Protein AF-A0A329NT10-F1 (afdb_monomer)

InterPro domains:
  IPR011630 Nucleotide modification associated domain 1 [PF07659] (21-83)

Radius of gyration: 15.68 Å; Cα contacts (8 Å, |Δi|>4): 41; chains: 1; bounding box: 40×32×39 Å

Secondary structure (DSSP, 8-state):
--HHHHHHHHHHHHHHHHHHHHHHHTTHHHHHHHHHTHHHHHHHHHHHHHHHHHHHHS-S---S--HHHHHHHHHHHHHHHHHHHHHHT----GGGG--

Foldseek 3Di:
DDPVVVVVVLVVVLVVVVVVCCVVPPCPLVVQCVVPNCVSLVVQLVVLVVVLVCQVPDPDPDDDDDNSRSVSSNVSSVVVNVVVCVVVVNDPDPVVPDD

pLDDT: mean 83.6, std 16.18, range [36.91, 97.5]

Structure (mmCIF, N/CA/C/O backbone):
data_AF-A0A329NT10-F1
#
_entry.id   AF-A0A329NT10-F1
#
loop_
_atom_site.group_PDB
_atom_site.id
_atom_site.type_symbol
_atom_site.label_atom_id
_atom_site.label_alt_id
_atom_site.label_comp_id
_atom_site.label_asym_id
_atom_site.label_entity_id
_atom_site.label_seq_id
_atom_site.pdbx_PDB_ins_code
_atom_site.Cartn_x
_atom_site.Cartn_y
_atom_site.Cartn_z
_atom_site.occupancy
_atom_site.B_iso_or_equiv
_atom_site.auth_seq_id
_atom_site.auth_comp_id
_atom_site.auth_asym_id
_atom_site.auth_atom_id
_atom_site.pdbx_PDB_model_num
ATOM 1 N N . MET A 1 1 ? -15.751 -20.591 8.323 1.00 63.75 1 MET A N 1
ATOM 2 C CA . MET A 1 1 ? -15.206 -20.593 6.947 1.00 63.75 1 MET A CA 1
ATOM 3 C C . MET A 1 1 ? -13.762 -21.047 7.010 1.00 63.75 1 MET A C 1
ATOM 5 O O . MET A 1 1 ? -13.097 -20.721 7.985 1.00 63.75 1 MET A O 1
ATOM 9 N N . ASP A 1 2 ? -13.308 -21.812 6.020 1.00 91.50 2 ASP A N 1
ATOM 10 C CA . ASP A 1 2 ? -11.900 -22.201 5.890 1.00 91.50 2 ASP A CA 1
ATOM 11 C C . ASP A 1 2 ? -11.000 -20.959 5.737 1.00 91.50 2 ASP A C 1
ATOM 13 O O . ASP A 1 2 ? -11.388 -19.985 5.085 1.00 91.50 2 ASP A O 1
ATOM 17 N N . ARG A 1 3 ? -9.799 -20.981 6.326 1.00 89.44 3 ARG A N 1
ATOM 18 C CA . ARG A 1 3 ? -8.865 -19.842 6.305 1.00 89.44 3 ARG A CA 1
ATOM 19 C C . ARG A 1 3 ? -8.436 -19.498 4.876 1.00 89.44 3 ARG A C 1
ATOM 21 O O . ARG A 1 3 ? -8.318 -18.318 4.555 1.00 89.44 3 ARG A O 1
ATOM 28 N N . ASN A 1 4 ? -8.269 -20.497 4.006 1.00 90.38 4 ASN A N 1
ATOM 29 C CA . ASN A 1 4 ? -7.929 -20.245 2.602 1.00 90.38 4 ASN A CA 1
ATOM 30 C C . ASN A 1 4 ? -9.079 -19.562 1.858 1.00 90.38 4 ASN A C 1
ATOM 32 O O . ASN A 1 4 ? -8.847 -18.682 1.034 1.00 90.38 4 ASN A O 1
ATOM 36 N N . MET A 1 5 ? -10.323 -19.936 2.170 1.00 93.12 5 MET A N 1
ATOM 37 C CA . MET A 1 5 ? -11.511 -19.299 1.601 1.00 93.12 5 MET A CA 1
ATOM 38 C C . MET A 1 5 ? -11.633 -17.836 2.049 1.00 93.12 5 MET A C 1
ATOM 40 O O . MET A 1 5 ? -11.946 -16.974 1.234 1.00 93.12 5 MET A O 1
ATOM 44 N N . GLN A 1 6 ? -11.321 -17.537 3.315 1.00 91.88 6 GLN A N 1
ATOM 45 C CA . GLN A 1 6 ? -11.280 -16.156 3.811 1.00 91.88 6 GLN A CA 1
ATOM 46 C C . GLN A 1 6 ? -10.185 -15.330 3.135 1.00 91.88 6 GLN A C 1
ATOM 48 O O . GLN A 1 6 ? -10.444 -14.200 2.734 1.00 91.88 6 GLN A O 1
ATOM 53 N N . PHE A 1 7 ? -8.983 -15.891 2.974 1.00 93.75 7 PHE A N 1
ATOM 54 C CA . PHE A 1 7 ? -7.886 -15.212 2.286 1.00 93.75 7 PHE A CA 1
ATOM 55 C C . PHE A 1 7 ? -8.268 -14.855 0.845 1.00 93.75 7 PHE A C 1
ATOM 57 O O . PHE A 1 7 ? -8.147 -13.698 0.455 1.00 93.75 7 PHE A O 1
ATOM 64 N N . ARG A 1 8 ? -8.816 -15.821 0.093 1.00 95.25 8 ARG A N 1
ATOM 65 C CA . ARG A 1 8 ? -9.296 -15.598 -1.281 1.00 95.25 8 ARG A CA 1
ATOM 66 C C . ARG A 1 8 ? -10.369 -14.514 -1.348 1.00 95.25 8 ARG A C 1
ATOM 68 O O . ARG A 1 8 ? -10.274 -13.613 -2.165 1.00 95.25 8 ARG A O 1
ATOM 75 N N . SER A 1 9 ? -11.336 -14.545 -0.433 1.00 95.50 9 SER A N 1
ATOM 76 C CA . SER A 1 9 ? -12.377 -13.516 -0.380 1.00 95.50 9 SER A CA 1
ATOM 77 C C . SER A 1 9 ? -11.809 -12.110 -0.154 1.00 95.50 9 SER A C 1
ATOM 79 O O . SER A 1 9 ? -12.348 -11.153 -0.701 1.00 95.50 9 SER A O 1
ATOM 81 N N . ILE A 1 10 ? -10.744 -11.971 0.642 1.00 95.50 10 ILE A N 1
ATOM 82 C CA . ILE A 1 10 ? -10.080 -10.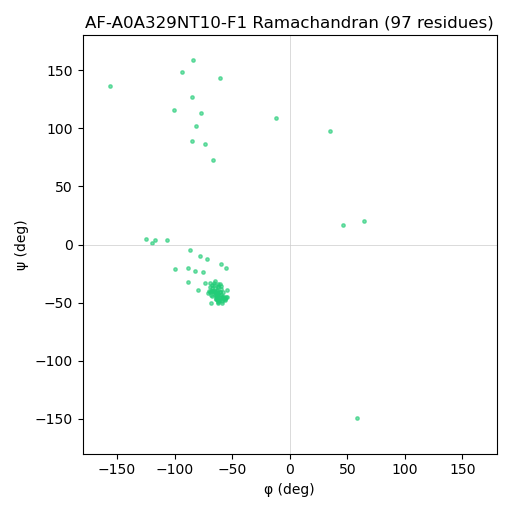679 0.869 1.00 95.50 10 ILE A CA 1
ATOM 83 C C . ILE A 1 10 ? -9.325 -10.237 -0.388 1.00 95.50 10 ILE A C 1
ATOM 85 O O . ILE A 1 10 ? -9.400 -9.067 -0.753 1.00 95.50 10 ILE A O 1
ATOM 89 N N . THR A 1 11 ? -8.633 -11.148 -1.077 1.00 95.69 11 THR A N 1
ATOM 90 C CA . THR A 1 11 ? -7.940 -10.809 -2.331 1.00 95.69 11 THR A CA 1
ATOM 91 C C . THR A 1 11 ? -8.914 -10.460 -3.457 1.00 95.69 11 THR A C 1
ATOM 93 O O . THR A 1 11 ? -8.642 -9.553 -4.239 1.00 95.69 11 THR A O 1
ATOM 96 N N . ASP A 1 12 ? -10.078 -11.110 -3.508 1.00 96.06 12 ASP A N 1
ATOM 97 C CA . ASP A 1 12 ? -11.135 -10.770 -4.465 1.00 96.06 12 ASP A CA 1
ATOM 98 C C . ASP A 1 12 ? -11.712 -9.379 -4.162 1.00 96.06 12 ASP A C 1
ATOM 100 O O . ASP A 1 12 ? -11.963 -8.581 -5.063 1.00 96.06 12 ASP A O 1
ATOM 104 N N . GLU A 1 13 ? -11.893 -9.036 -2.886 1.00 95.12 13 GLU A N 1
ATOM 105 C CA . GLU A 1 13 ? -12.294 -7.686 -2.489 1.00 95.12 13 GLU A CA 1
ATOM 106 C C . GLU A 1 13 ? -11.245 -6.633 -2.866 1.00 95.12 13 GLU A C 1
ATOM 108 O O . GLU A 1 13 ? -11.605 -5.569 -3.373 1.00 95.12 13 GLU A O 1
ATOM 113 N N . MET A 1 14 ? -9.963 -6.931 -2.649 1.00 95.31 14 MET A N 1
ATOM 114 C CA . MET A 1 14 ? -8.846 -6.080 -3.058 1.00 95.31 14 MET A CA 1
ATOM 115 C C . MET A 1 14 ? -8.883 -5.782 -4.560 1.00 95.31 14 MET A C 1
ATOM 117 O O . MET A 1 14 ? -8.801 -4.611 -4.940 1.00 95.31 14 MET A O 1
ATOM 121 N N . ALA A 1 15 ? -9.074 -6.814 -5.390 1.00 94.25 15 ALA A N 1
ATOM 122 C CA . ALA A 1 15 ? -9.197 -6.681 -6.841 1.00 94.25 15 ALA A CA 1
ATOM 123 C C . ALA A 1 15 ? -10.410 -5.820 -7.231 1.00 94.25 15 ALA A C 1
ATOM 125 O O . ALA A 1 15 ? -10.270 -4.837 -7.953 1.00 94.25 15 ALA A O 1
ATOM 126 N N . ASN A 1 16 ? -11.582 -6.086 -6.648 1.00 93.19 16 ASN A N 1
ATOM 127 C CA . ASN A 1 16 ? -12.785 -5.284 -6.896 1.00 93.19 16 ASN A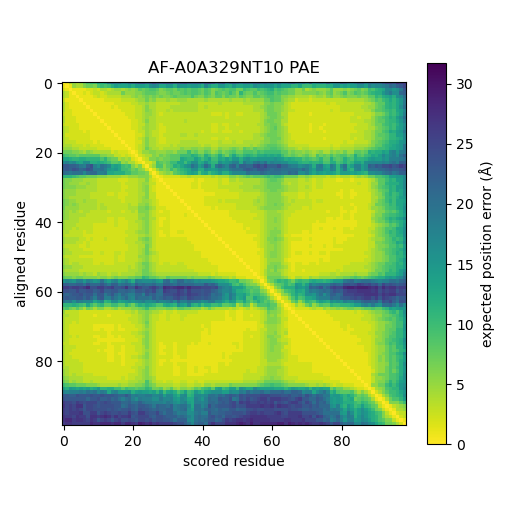 CA 1
ATOM 128 C C . ASN A 1 16 ? -12.629 -3.814 -6.457 1.00 93.19 16 ASN A C 1
ATOM 130 O O . ASN A 1 16 ? -13.228 -2.906 -7.036 1.00 93.19 16 ASN A O 1
ATOM 134 N N . LEU A 1 17 ? -11.878 -3.549 -5.384 1.00 90.38 17 LEU A N 1
ATOM 135 C CA . LEU A 1 17 ? -11.556 -2.189 -4.946 1.00 90.38 17 LEU A CA 1
ATOM 136 C C . LEU A 1 17 ? -10.611 -1.488 -5.919 1.00 90.38 17 LEU A C 1
ATOM 138 O O . LEU A 1 17 ? -10.815 -0.305 -6.188 1.00 90.38 17 LEU A O 1
ATOM 142 N N . TYR A 1 18 ? -9.610 -2.203 -6.434 1.00 89.31 18 TYR A N 1
ATOM 143 C CA . TYR A 1 18 ? -8.727 -1.702 -7.480 1.00 89.31 18 TYR A CA 1
ATOM 144 C C . TYR A 1 18 ? -9.529 -1.328 -8.733 1.00 89.31 18 TYR A C 1
ATOM 146 O O . TYR A 1 18 ? -9.452 -0.178 -9.158 1.00 89.31 18 TYR A O 1
ATOM 154 N N . ASP A 1 19 ? -10.388 -2.220 -9.232 1.00 88.19 19 ASP A N 1
ATOM 155 C CA . ASP A 1 19 ? -11.205 -1.981 -10.430 1.00 88.19 19 ASP A CA 1
ATOM 156 C C . ASP A 1 19 ? -12.108 -0.747 -10.281 1.00 88.19 19 ASP A C 1
ATOM 158 O O . ASP A 1 19 ? -12.146 0.125 -11.154 1.00 88.19 19 ASP A O 1
ATOM 162 N N . ARG A 1 20 ?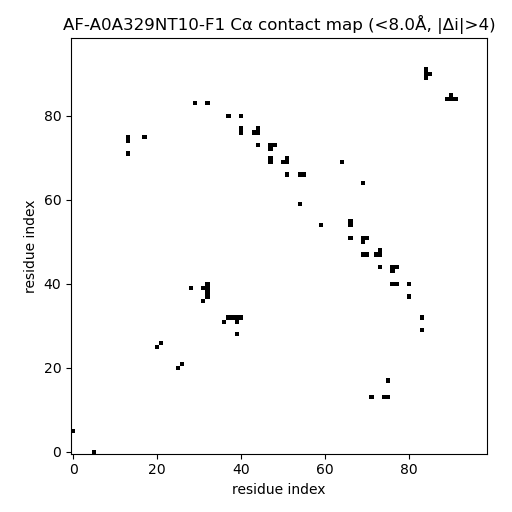 -12.794 -0.622 -9.135 1.00 85.06 20 ARG A N 1
ATOM 163 C CA . ARG A 1 20 ? -13.633 0.550 -8.830 1.00 85.06 20 ARG A CA 1
ATOM 164 C C . ARG A 1 20 ? -12.816 1.837 -8.774 1.00 85.06 20 ARG A C 1
ATOM 166 O O . ARG A 1 20 ? -13.178 2.822 -9.412 1.00 85.06 20 ARG A O 1
ATOM 173 N N . LYS A 1 21 ? -11.694 1.834 -8.047 1.00 77.00 21 LYS A N 1
ATOM 174 C CA . LYS A 1 21 ? -10.835 3.021 -7.927 1.00 77.00 21 LYS A CA 1
ATOM 175 C C . LYS A 1 21 ? -10.200 3.401 -9.263 1.00 77.00 21 LYS A C 1
ATOM 177 O O . LYS A 1 21 ? -10.051 4.590 -9.513 1.00 77.00 21 LYS A O 1
ATOM 182 N N . ASN A 1 22 ? -9.873 2.448 -10.132 1.00 73.88 22 ASN A N 1
ATOM 183 C CA . ASN A 1 22 ? -9.350 2.762 -11.461 1.00 73.88 22 ASN A CA 1
ATOM 184 C C . ASN A 1 22 ? -10.408 3.403 -12.369 1.00 73.88 22 ASN A C 1
ATOM 186 O O . ASN A 1 22 ? -10.076 4.297 -13.148 1.00 73.88 22 ASN A O 1
ATOM 190 N N . SER A 1 23 ? -11.678 3.018 -12.213 1.00 69.94 23 SER A N 1
ATOM 191 C CA . SER A 1 23 ? -12.807 3.689 -12.865 1.00 69.94 23 SER A CA 1
ATOM 192 C C . SER A 1 23 ? -13.037 5.112 -12.329 1.00 69.94 23 SER A C 1
ATOM 194 O O . SER A 1 23 ? -13.309 6.019 -13.112 1.00 69.94 23 SER A O 1
ATOM 196 N N . ASP A 1 24 ? -12.910 5.321 -11.013 1.00 58.75 24 ASP A N 1
ATOM 197 C CA . ASP A 1 24 ? -13.257 6.591 -10.352 1.00 58.75 24 ASP A CA 1
ATOM 198 C C . ASP A 1 24 ? -12.105 7.619 -10.307 1.00 58.75 24 ASP A C 1
ATOM 200 O O . ASP A 1 24 ? -12.345 8.826 -10.351 1.00 58.75 24 ASP A O 1
ATOM 204 N N . TYR A 1 25 ? -10.848 7.167 -10.207 1.00 52.00 25 TYR A N 1
ATOM 205 C CA . TYR A 1 25 ? -9.673 8.008 -9.914 1.00 52.00 25 TYR A CA 1
ATOM 206 C C . TYR A 1 25 ? -8.608 8.063 -11.015 1.00 52.00 25 TYR A C 1
ATOM 208 O O . TYR A 1 25 ? -7.586 8.715 -10.798 1.00 52.00 25 TYR A O 1
ATOM 216 N N . GLY A 1 26 ? -8.838 7.430 -12.173 1.00 56.53 26 GLY A N 1
ATOM 217 C CA . GLY A 1 26 ? -8.043 7.550 -13.404 1.00 56.53 26 GLY A CA 1
ATOM 218 C C . GLY A 1 26 ? -6.530 7.747 -13.221 1.00 56.53 26 GLY A C 1
ATOM 219 O O . GLY A 1 26 ? -6.073 8.875 -13.044 1.00 56.53 26 GLY A O 1
ATOM 220 N N . ASN A 1 27 ? -5.756 6.660 -13.313 1.00 71.69 27 ASN A N 1
ATOM 221 C CA . ASN A 1 27 ? -4.289 6.593 -13.453 1.00 71.69 27 ASN A CA 1
ATOM 222 C C . ASN A 1 27 ? -3.428 7.496 -12.529 1.00 71.69 27 ASN A C 1
ATOM 224 O O . ASN A 1 27 ? -2.251 7.716 -12.796 1.00 71.69 27 ASN A O 1
ATOM 228 N N . SER A 1 28 ? -3.964 8.047 -11.432 1.00 83.94 28 SER A N 1
ATOM 229 C CA . SER A 1 28 ? -3.219 8.989 -10.577 1.00 83.94 28 SER A CA 1
ATOM 230 C C . SER A 1 28 ? -1.951 8.367 -9.982 1.00 83.94 28 SER A C 1
ATOM 232 O O . SER A 1 28 ? -0.892 9.004 -9.956 1.00 83.94 28 SER A O 1
ATOM 234 N N . PHE A 1 29 ? -2.049 7.106 -9.546 1.00 89.88 29 PHE A N 1
ATOM 235 C CA . PHE A 1 29 ? -0.881 6.352 -9.109 1.00 89.88 29 PHE A CA 1
ATOM 236 C C . PHE A 1 29 ? 0.044 6.048 -10.287 1.00 89.88 29 PHE A C 1
ATOM 238 O O . PHE A 1 29 ? 1.212 6.412 -10.202 1.00 89.88 29 PHE A O 1
ATOM 245 N N . ASP A 1 30 ? -0.488 5.514 -11.389 1.00 89.06 30 ASP A N 1
ATOM 246 C CA . ASP A 1 30 ? 0.276 5.165 -12.596 1.00 89.06 30 ASP A CA 1
ATOM 247 C C . ASP A 1 30 ? 1.093 6.353 -13.131 1.00 89.06 30 ASP A C 1
ATOM 249 O O . ASP A 1 30 ? 2.293 6.234 -13.343 1.00 89.06 30 ASP A O 1
ATOM 253 N N . ARG A 1 31 ? 0.502 7.556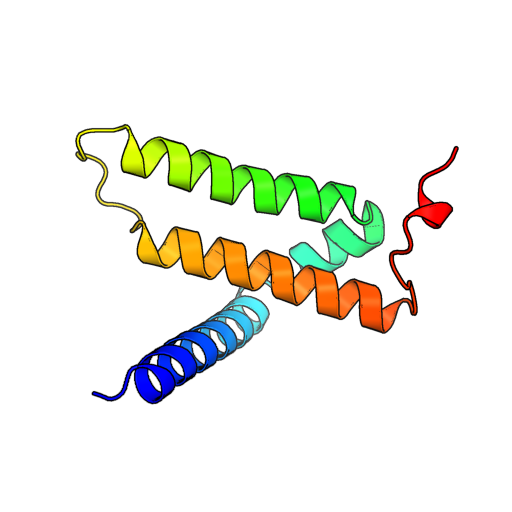 -13.219 1.00 90.69 31 ARG A N 1
ATOM 254 C CA . ARG A 1 31 ? 1.227 8.794 -13.575 1.00 90.69 31 ARG A CA 1
ATOM 255 C C . ARG A 1 31 ? 2.350 9.103 -12.602 1.00 90.69 31 ARG A C 1
ATOM 257 O O . ARG A 1 31 ? 3.423 9.525 -13.018 1.00 90.69 31 ARG A O 1
ATOM 264 N N . SER A 1 32 ? 2.088 8.951 -11.306 1.00 92.44 32 SER A N 1
ATOM 265 C CA . SER A 1 32 ? 3.073 9.269 -10.273 1.00 92.44 32 SER A CA 1
ATOM 266 C C . SER A 1 32 ? 4.251 8.299 -10.328 1.00 92.44 32 SER A C 1
ATOM 268 O O . SER A 1 32 ? 5.397 8.731 -10.252 1.00 92.44 32 SER A O 1
ATOM 270 N N . ILE A 1 33 ? 3.985 7.001 -10.469 1.00 92.75 33 ILE A N 1
ATOM 271 C CA . ILE A 1 33 ? 5.034 5.983 -10.533 1.00 92.75 33 ILE A CA 1
ATOM 272 C C . ILE A 1 33 ? 5.771 6.008 -11.879 1.00 92.75 33 ILE A C 1
ATOM 274 O O . ILE A 1 33 ? 6.986 5.863 -11.883 1.00 92.75 33 ILE A O 1
ATOM 278 N N . ASP A 1 34 ? 5.115 6.334 -12.995 1.00 91.62 34 ASP A N 1
ATOM 279 C CA . ASP A 1 34 ? 5.808 6.575 -14.268 1.00 91.62 34 ASP A CA 1
ATOM 280 C C . ASP A 1 34 ? 6.714 7.815 -14.219 1.00 91.62 34 ASP A C 1
ATOM 282 O O . ASP A 1 34 ? 7.780 7.829 -14.832 1.00 91.62 34 ASP A O 1
ATOM 286 N N . GLN A 1 35 ? 6.311 8.859 -13.488 1.00 93.81 35 GLN A N 1
ATOM 287 C CA . GLN A 1 35 ? 7.088 10.094 -13.380 1.00 93.81 35 GLN A CA 1
ATOM 288 C C . GLN A 1 35 ? 8.247 9.995 -12.376 1.00 93.81 35 GLN A C 1
ATOM 290 O O . GLN A 1 35 ? 9.308 10.574 -12.610 1.00 93.81 35 GLN A O 1
ATOM 295 N N . PHE A 1 36 ? 8.044 9.320 -11.243 1.00 94.19 36 PHE A N 1
ATOM 296 C CA . PHE A 1 36 ? 8.978 9.334 -10.109 1.00 94.19 36 PHE A CA 1
ATOM 297 C C . PHE A 1 36 ? 9.539 7.950 -9.745 1.00 94.19 36 PHE A C 1
ATOM 299 O O . PHE A 1 36 ? 10.305 7.831 -8.785 1.00 94.19 36 PHE A O 1
ATOM 306 N N . GLY A 1 37 ? 9.160 6.901 -10.476 1.00 92.12 37 GLY A N 1
ATOM 307 C CA . GLY A 1 37 ? 9.556 5.522 -10.207 1.00 92.12 37 GLY A CA 1
ATOM 308 C C . GLY A 1 37 ? 9.140 5.051 -8.813 1.00 92.12 37 GLY A C 1
ATOM 309 O O . GLY A 1 37 ? 8.168 5.523 -8.212 1.00 92.12 37 GLY A O 1
ATOM 310 N N . LEU A 1 38 ? 9.938 4.145 -8.249 1.00 94.50 38 LEU A N 1
ATOM 311 C CA . LEU A 1 38 ? 9.683 3.522 -6.947 1.00 94.50 38 LEU A CA 1
ATOM 312 C C . LEU A 1 38 ? 9.606 4.508 -5.771 1.00 94.50 38 LEU A C 1
ATOM 314 O O . LEU A 1 38 ? 9.037 4.163 -4.737 1.00 94.50 38 LEU A O 1
ATOM 318 N N . VAL A 1 39 ? 10.090 5.746 -5.919 1.00 94.56 39 VAL A N 1
ATOM 319 C CA . VAL A 1 39 ? 9.914 6.791 -4.897 1.00 94.56 39 VAL A CA 1
ATOM 320 C C . VAL A 1 39 ? 8.430 7.116 -4.696 1.00 94.56 39 VAL A C 1
ATOM 322 O O . VAL A 1 39 ? 7.986 7.232 -3.553 1.00 94.56 39 VAL A O 1
ATOM 325 N N . ALA A 1 40 ? 7.634 7.201 -5.769 1.00 94.38 40 ALA A N 1
ATOM 326 C CA . ALA A 1 40 ? 6.190 7.423 -5.647 1.00 94.38 40 ALA A CA 1
ATOM 327 C C . ALA A 1 40 ? 5.496 6.268 -4.913 1.00 94.38 40 ALA A C 1
ATOM 329 O O . ALA A 1 40 ? 4.625 6.510 -4.074 1.00 94.38 40 ALA A O 1
ATOM 330 N N . SER A 1 41 ? 5.903 5.026 -5.189 1.00 95.12 41 SER A N 1
ATOM 331 C CA . SER A 1 41 ? 5.411 3.849 -4.468 1.00 95.12 41 SER A CA 1
ATOM 332 C C . SER A 1 41 ? 5.776 3.902 -2.981 1.00 95.12 41 SER A C 1
ATOM 334 O O . SER A 1 41 ? 4.891 3.807 -2.127 1.00 95.12 41 SER A O 1
ATOM 336 N N . ALA A 1 42 ? 7.050 4.148 -2.660 1.00 97.00 42 ALA A N 1
ATOM 337 C CA . ALA A 1 42 ? 7.544 4.206 -1.287 1.00 97.00 42 ALA A CA 1
ATOM 338 C C . ALA A 1 42 ? 6.805 5.256 -0.442 1.00 97.00 42 ALA A C 1
ATOM 340 O O . ALA A 1 42 ? 6.441 4.977 0.701 1.00 97.00 42 ALA A O 1
ATOM 341 N N . VAL A 1 43 ? 6.516 6.432 -1.012 1.00 96.69 43 VAL A N 1
ATOM 342 C CA . VAL A 1 43 ? 5.719 7.472 -0.344 1.00 96.69 43 VAL A CA 1
ATOM 343 C C . VAL A 1 43 ? 4.305 6.971 -0.043 1.00 96.69 43 VAL A C 1
ATOM 345 O O . VAL A 1 43 ? 3.855 7.067 1.097 1.00 96.69 43 VAL A O 1
ATOM 348 N N . ARG A 1 44 ? 3.607 6.379 -1.022 1.00 95.50 44 ARG A N 1
ATOM 349 C CA . ARG A 1 44 ? 2.223 5.905 -0.830 1.00 95.50 44 ARG A CA 1
ATOM 350 C C . ARG A 1 44 ? 2.124 4.751 0.161 1.00 95.50 44 ARG A C 1
ATOM 352 O O . ARG A 1 44 ? 1.220 4.747 0.996 1.00 95.50 44 ARG A O 1
ATOM 359 N N . LEU A 1 45 ? 3.054 3.803 0.103 1.00 97.50 45 LEU A N 1
ATOM 360 C CA . LEU A 1 45 ? 3.159 2.727 1.089 1.00 97.50 45 LEU A CA 1
ATOM 361 C C . LEU A 1 45 ? 3.453 3.293 2.485 1.00 97.50 45 LEU A C 1
ATOM 363 O O . LEU A 1 45 ? 2.804 2.899 3.456 1.00 97.50 45 LEU A O 1
ATOM 367 N N . GLY A 1 46 ? 4.365 4.264 2.574 1.00 97.50 46 GLY A N 1
ATOM 368 C CA . GLY A 1 46 ? 4.694 4.979 3.805 1.00 97.50 46 GLY A CA 1
ATOM 369 C C . GLY A 1 46 ? 3.485 5.683 4.422 1.00 97.50 46 GLY A C 1
ATOM 370 O O . GLY A 1 46 ? 3.238 5.525 5.616 1.00 97.50 46 GLY A O 1
ATOM 371 N N . ASP A 1 47 ? 2.677 6.381 3.621 1.00 95.50 47 ASP A N 1
ATOM 372 C CA . ASP A 1 47 ? 1.442 7.030 4.080 1.00 95.50 47 ASP A CA 1
ATOM 373 C C . ASP A 1 47 ? 0.486 6.022 4.742 1.00 95.50 47 ASP A C 1
ATOM 375 O O . ASP A 1 47 ? -0.039 6.268 5.834 1.00 95.50 47 ASP A O 1
ATOM 379 N N . LYS A 1 48 ? 0.278 4.856 4.111 1.00 95.12 48 LYS A N 1
ATOM 380 C CA . LYS A 1 48 ? -0.610 3.807 4.641 1.00 95.12 48 LYS A CA 1
ATOM 381 C C . LYS A 1 48 ? -0.036 3.130 5.879 1.00 95.12 48 LYS A C 1
ATOM 383 O O . LYS A 1 48 ? -0.772 2.902 6.838 1.00 95.12 48 LYS A O 1
ATOM 388 N N . TYR A 1 49 ? 1.268 2.871 5.904 1.00 96.56 49 TYR A N 1
ATOM 389 C CA . TYR A 1 49 ? 1.942 2.330 7.081 1.00 96.56 49 TYR A CA 1
ATOM 390 C C . TYR A 1 49 ? 1.885 3.293 8.276 1.00 96.56 49 TYR A C 1
ATOM 392 O O . TYR A 1 49 ? 1.574 2.884 9.397 1.00 96.56 49 TYR A O 1
ATOM 400 N N . ASN A 1 50 ? 2.133 4.583 8.045 1.00 94.56 50 ASN A N 1
ATOM 401 C CA . ASN A 1 50 ? 2.060 5.611 9.081 1.00 94.56 50 ASN A CA 1
ATOM 402 C C . ASN A 1 50 ? 0.643 5.713 9.642 1.00 94.56 50 ASN A C 1
ATOM 404 O O . ASN A 1 50 ? 0.461 5.771 10.858 1.00 94.56 50 ASN A O 1
ATOM 408 N N . ARG A 1 51 ? -0.371 5.653 8.774 1.00 92.44 51 ARG A N 1
ATOM 409 C CA . ARG A 1 51 ? -1.767 5.604 9.204 1.00 92.44 51 ARG A CA 1
ATOM 410 C C . ARG A 1 51 ? -2.073 4.369 10.043 1.00 92.44 51 ARG A C 1
ATOM 412 O O . ARG A 1 51 ? -2.680 4.498 11.102 1.00 92.44 51 ARG A O 1
ATOM 419 N N . PHE A 1 52 ? -1.648 3.189 9.597 1.00 93.31 52 PHE A N 1
ATOM 420 C CA . PHE A 1 52 ? -1.810 1.957 10.366 1.00 93.31 52 PHE A CA 1
ATOM 421 C C . PHE A 1 52 ? -1.175 2.097 11.756 1.00 93.31 52 PHE A C 1
ATOM 423 O O . PHE A 1 52 ? -1.832 1.836 12.762 1.00 93.31 52 PHE A O 1
ATOM 430 N N . SER A 1 53 ? 0.051 2.621 11.812 1.00 91.62 53 SER A N 1
ATOM 431 C CA . SER A 1 53 ? 0.775 2.891 13.057 1.00 91.62 53 SER A CA 1
ATOM 432 C C . SER A 1 53 ? 0.029 3.868 13.970 1.00 91.62 53 SER A C 1
ATOM 434 O O . SER A 1 53 ? 0.008 3.687 15.184 1.00 91.62 53 SER A O 1
ATOM 436 N N . GLN A 1 54 ? -0.623 4.892 13.421 1.00 89.38 54 GLN A N 1
ATOM 437 C CA . GLN A 1 54 ? -1.451 5.810 14.208 1.00 89.38 54 GLN A CA 1
ATOM 438 C C . GLN A 1 54 ? -2.714 5.122 14.743 1.00 89.38 54 GLN A C 1
ATOM 440 O O . GLN A 1 54 ? -3.038 5.279 15.918 1.00 89.38 54 GLN A O 1
ATOM 445 N N . LEU A 1 55 ? -3.402 4.327 13.917 1.00 89.00 55 LEU A N 1
ATOM 446 C CA . LEU A 1 55 ? -4.652 3.655 14.289 1.00 89.00 55 LEU A CA 1
ATOM 447 C C . LEU A 1 55 ? -4.479 2.610 15.399 1.00 89.00 55 LEU A C 1
ATOM 449 O O . LEU A 1 55 ? -5.412 2.409 16.175 1.00 89.00 55 LEU A O 1
ATOM 453 N N . ILE A 1 56 ? -3.317 1.953 15.482 1.00 89.25 56 ILE A N 1
ATOM 454 C CA . ILE A 1 56 ? -3.026 0.981 16.551 1.00 89.25 56 ILE A CA 1
ATOM 455 C C . ILE A 1 56 ? -2.563 1.639 17.858 1.00 89.25 56 ILE A C 1
ATOM 457 O O . ILE A 1 56 ? -2.683 1.027 18.914 1.00 89.25 56 ILE A O 1
ATOM 461 N N . ASN A 1 57 ? -2.035 2.867 17.795 1.00 83.94 57 ASN A N 1
ATOM 462 C CA . ASN A 1 57 ? -1.497 3.587 18.956 1.00 83.94 57 ASN A CA 1
ATOM 463 C C . ASN A 1 57 ? -2.477 4.615 19.544 1.00 83.94 5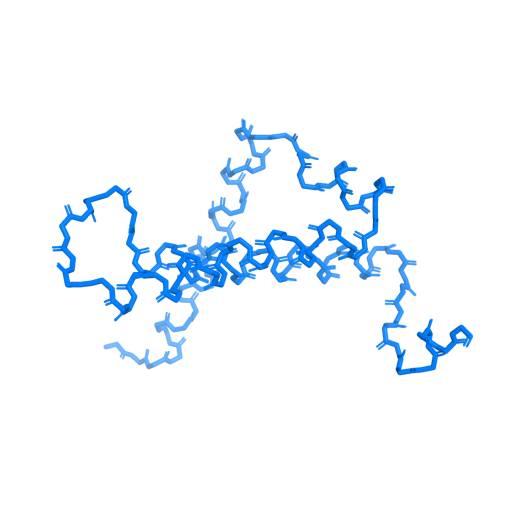7 ASN A C 1
ATOM 465 O O . ASN A 1 57 ? -2.339 5.012 20.700 1.00 83.94 57 ASN A O 1
ATOM 469 N N . ALA A 1 58 ? -3.470 5.064 18.775 1.00 73.38 58 ALA A N 1
ATOM 470 C CA . 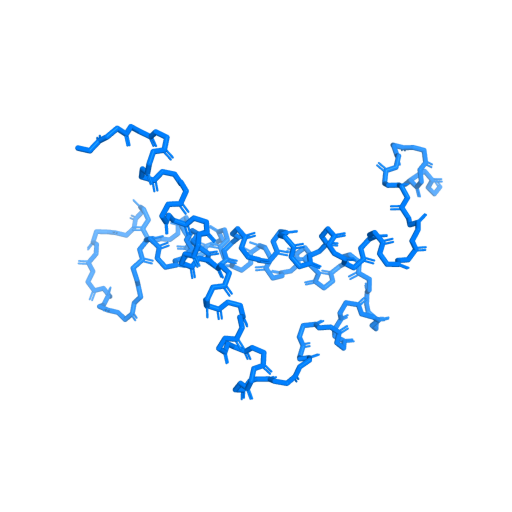ALA A 1 58 ? -4.526 5.936 19.269 1.00 73.38 58 ALA A CA 1
ATOM 471 C C . ALA A 1 58 ? -5.649 5.106 19.919 1.00 73.38 58 ALA A C 1
ATOM 473 O O . ALA A 1 58 ? -6.220 4.226 19.277 1.00 73.38 58 ALA A O 1
ATOM 474 N N . ASN A 1 59 ? -6.026 5.424 21.167 1.00 59.66 59 ASN A N 1
ATOM 475 C CA . ASN A 1 59 ? -7.252 4.938 21.829 1.00 59.66 59 ASN A CA 1
ATOM 476 C C . ASN A 1 59 ? -8.503 5.521 21.124 1.00 59.66 59 ASN A C 1
ATOM 478 O O . ASN A 1 59 ? -9.134 6.459 21.604 1.00 59.66 59 ASN A O 1
ATOM 482 N N . GLN A 1 60 ? -8.770 4.992 19.928 1.00 55.25 60 GLN A N 1
ATOM 483 C CA . GLN A 1 60 ? -9.769 5.324 18.905 1.00 55.25 60 GLN A CA 1
ATOM 484 C C . GLN A 1 60 ? -10.901 6.296 19.300 1.00 55.25 60 GLN A C 1
ATOM 486 O O . GLN A 1 60 ? -11.874 5.918 19.949 1.00 55.25 60 GLN A O 1
ATOM 491 N N . GLN A 1 61 ? -10.844 7.523 18.763 1.00 52.66 61 GLN A N 1
ATOM 492 C CA . GLN A 1 61 ? -12.020 8.393 18.579 1.00 52.66 61 GLN A CA 1
ATOM 493 C C . GLN A 1 61 ? -12.230 8.878 17.132 1.00 52.66 61 GLN A C 1
ATOM 495 O O . GLN A 1 61 ? -13.153 9.648 16.879 1.00 52.66 61 GLN A O 1
ATOM 500 N N . VAL A 1 62 ? -11.440 8.422 16.155 1.00 55.34 62 VAL A N 1
ATOM 501 C CA . VAL A 1 62 ? -11.607 8.851 14.754 1.00 55.34 62 VAL A CA 1
ATOM 502 C C . VAL A 1 62 ? -12.366 7.773 13.978 1.00 55.34 62 VAL A C 1
ATOM 504 O O . VAL A 1 62 ? -11.902 6.642 13.867 1.00 55.34 62 VAL A O 1
ATOM 507 N N . LYS A 1 63 ? -13.566 8.125 13.498 1.00 56.59 63 LYS A N 1
ATOM 508 C CA . LYS A 1 63 ? -14.562 7.232 12.874 1.00 56.59 63 LYS A CA 1
ATOM 509 C C . LYS A 1 63 ? -14.386 7.017 11.367 1.00 56.59 63 LYS A C 1
ATOM 511 O O . LYS A 1 63 ? -15.135 6.230 10.798 1.00 56.59 63 LYS A O 1
ATOM 516 N N . ASP A 1 64 ? -13.445 7.703 10.727 1.00 61.19 64 ASP A N 1
ATOM 517 C CA . ASP A 1 64 ? -13.549 7.909 9.279 1.00 61.19 64 ASP A CA 1
ATOM 518 C C . ASP A 1 64 ? -12.923 6.802 8.414 1.00 61.19 64 ASP A C 1
ATOM 520 O O . ASP A 1 64 ? -13.305 6.671 7.258 1.00 61.19 64 ASP A O 1
ATOM 524 N N . GLU A 1 65 ? -12.010 5.967 8.930 1.00 67.88 65 GLU A N 1
ATOM 525 C CA . GLU A 1 65 ? -11.446 4.853 8.140 1.00 67.88 65 GLU A CA 1
ATOM 526 C C . GLU A 1 65 ? -10.909 3.728 9.030 1.00 67.88 65 GLU A C 1
ATOM 528 O O . GLU A 1 65 ? -10.249 3.987 10.042 1.00 67.88 65 GLU A O 1
ATOM 533 N N . SER A 1 66 ? -11.189 2.471 8.673 1.00 88.69 66 SER A N 1
ATOM 534 C CA . SER A 1 66 ? -10.851 1.330 9.525 1.00 88.69 66 SER A CA 1
ATOM 535 C C . SER A 1 66 ? -9.402 0.849 9.340 1.00 88.69 66 SER A C 1
ATOM 537 O O . SER A 1 66 ? -8.766 1.056 8.302 1.00 88.69 66 SER A O 1
ATOM 539 N N . ILE A 1 67 ? -8.876 0.135 10.348 1.00 92.06 67 ILE A N 1
ATOM 540 C CA . ILE A 1 67 ? -7.589 -0.584 10.249 1.00 92.06 67 ILE A CA 1
ATOM 541 C C . ILE A 1 67 ? -7.599 -1.533 9.044 1.00 92.06 67 ILE A C 1
ATOM 543 O O . ILE A 1 67 ? -6.605 -1.644 8.332 1.00 92.06 67 ILE A O 1
ATOM 547 N N . ARG A 1 68 ? -8.734 -2.197 8.801 1.00 93.38 68 ARG A N 1
ATOM 548 C CA . ARG A 1 68 ? -8.898 -3.149 7.705 1.00 93.38 68 ARG A CA 1
ATOM 549 C C . ARG A 1 68 ? -8.767 -2.467 6.346 1.00 93.38 68 ARG A C 1
ATOM 551 O O . ARG A 1 68 ? -8.009 -2.953 5.513 1.00 93.38 68 ARG A O 1
ATOM 558 N N . ASP A 1 69 ? -9.437 -1.333 6.158 1.00 91.94 69 ASP A N 1
ATOM 559 C CA . ASP A 1 69 ? -9.367 -0.569 4.907 1.00 91.94 69 ASP A CA 1
ATOM 560 C C . ASP A 1 69 ? -7.941 -0.069 4.659 1.00 91.94 69 ASP A C 1
ATOM 562 O O . ASP A 1 69 ? -7.427 -0.163 3.548 1.00 91.94 69 ASP A O 1
ATOM 566 N N . THR A 1 70 ? -7.253 0.363 5.721 1.00 94.00 70 THR A N 1
ATOM 567 C CA . THR A 1 70 ? -5.852 0.805 5.644 1.00 94.00 70 THR A CA 1
ATOM 568 C C . THR A 1 70 ? -4.913 -0.324 5.207 1.00 94.00 70 THR A C 1
ATOM 570 O O . THR A 1 70 ? -4.029 -0.103 4.380 1.00 94.00 70 THR A O 1
ATOM 573 N N . LEU A 1 71 ? -5.098 -1.536 5.739 1.00 96.19 71 LEU A N 1
ATOM 574 C CA . LEU A 1 71 ? -4.300 -2.707 5.361 1.00 96.19 71 LEU A CA 1
ATOM 575 C C . LEU A 1 71 ? -4.592 -3.170 3.927 1.00 96.19 71 LEU A C 1
ATOM 577 O O . LEU A 1 71 ? -3.669 -3.565 3.219 1.00 96.19 71 LEU A O 1
ATOM 581 N N . ILE A 1 72 ? -5.849 -3.084 3.486 1.00 95.56 72 ILE A N 1
ATOM 582 C CA . ILE A 1 72 ? -6.243 -3.369 2.099 1.00 95.56 72 ILE A CA 1
ATOM 583 C C . ILE A 1 72 ? -5.609 -2.363 1.137 1.00 95.56 72 ILE A C 1
ATOM 585 O O . ILE A 1 72 ? -5.040 -2.761 0.124 1.00 95.56 72 ILE A O 1
ATOM 589 N N . ASP A 1 73 ? -5.647 -1.072 1.469 1.00 93.38 73 ASP A N 1
ATOM 590 C CA . ASP A 1 73 ? -4.995 -0.026 0.681 1.00 93.38 73 ASP A CA 1
ATOM 591 C C . ASP A 1 73 ? -3.482 -0.266 0.583 1.00 93.38 73 ASP A C 1
ATOM 593 O O . ASP A 1 73 ? -2.918 -0.177 -0.507 1.00 93.38 73 ASP A O 1
ATOM 597 N N . LEU A 1 74 ? -2.826 -0.599 1.701 1.00 95.94 74 LEU A N 1
ATOM 598 C CA . LEU A 1 74 ? -1.399 -0.926 1.724 1.00 95.94 74 LEU A CA 1
ATOM 599 C C . LEU A 1 74 ? -1.082 -2.098 0.783 1.00 95.94 74 LEU A C 1
ATOM 601 O O . LEU A 1 74 ? -0.155 -2.010 -0.023 1.00 95.94 74 LEU A O 1
ATOM 605 N N . ALA A 1 75 ? -1.873 -3.171 0.853 1.00 96.56 75 ALA A N 1
ATOM 606 C CA . ALA A 1 75 ? -1.702 -4.339 -0.001 1.00 96.56 75 ALA A CA 1
ATOM 607 C C . ALA A 1 75 ? -1.941 -4.009 -1.486 1.00 96.56 75 ALA A C 1
ATOM 609 O O . ALA A 1 75 ? -1.157 -4.425 -2.337 1.00 96.56 75 ALA A O 1
ATOM 610 N N . ASN A 1 76 ? -2.953 -3.199 -1.805 1.00 95.06 76 ASN A N 1
ATOM 611 C CA . ASN A 1 76 ? -3.216 -2.763 -3.177 1.00 95.06 76 ASN A CA 1
ATOM 612 C C . ASN A 1 76 ? -2.081 -1.898 -3.744 1.00 95.06 76 ASN A C 1
ATOM 614 O O . ASN A 1 76 ? -1.674 -2.124 -4.879 1.00 95.06 76 ASN A O 1
ATOM 618 N N . TYR A 1 77 ? -1.513 -0.961 -2.975 1.00 94.81 77 TYR A N 1
ATOM 619 C CA . TYR A 1 77 ? -0.343 -0.192 -3.432 1.00 94.81 77 TYR A CA 1
ATOM 620 C C . TYR A 1 77 ? 0.879 -1.080 -3.691 1.00 94.81 77 TYR A C 1
ATOM 622 O O . TYR A 1 77 ? 1.605 -0.842 -4.658 1.00 94.81 77 TYR A O 1
ATOM 630 N N . ALA A 1 78 ? 1.084 -2.125 -2.884 1.00 96.44 78 ALA A N 1
ATOM 631 C CA . ALA A 1 78 ? 2.147 -3.094 -3.132 1.00 96.44 78 ALA A CA 1
ATOM 632 C C . ALA A 1 78 ? 1.912 -3.857 -4.448 1.00 96.44 78 ALA A C 1
ATOM 634 O O . ALA A 1 78 ? 2.813 -3.922 -5.280 1.00 96.44 78 ALA A O 1
ATOM 635 N N . VAL A 1 79 ? 0.692 -4.355 -4.681 1.00 95.19 79 VAL A N 1
ATOM 636 C CA . VAL A 1 79 ? 0.337 -5.070 -5.920 1.00 95.19 79 VAL A CA 1
ATOM 637 C C . VAL A 1 79 ? 0.456 -4.169 -7.151 1.00 95.19 79 VAL A C 1
ATOM 639 O O . VAL A 1 79 ? 1.062 -4.581 -8.132 1.00 95.19 79 VAL A O 1
ATOM 642 N N . MET A 1 80 ? -0.035 -2.927 -7.103 1.00 93.00 80 MET A N 1
ATOM 643 C CA . MET A 1 80 ? 0.114 -1.980 -8.221 1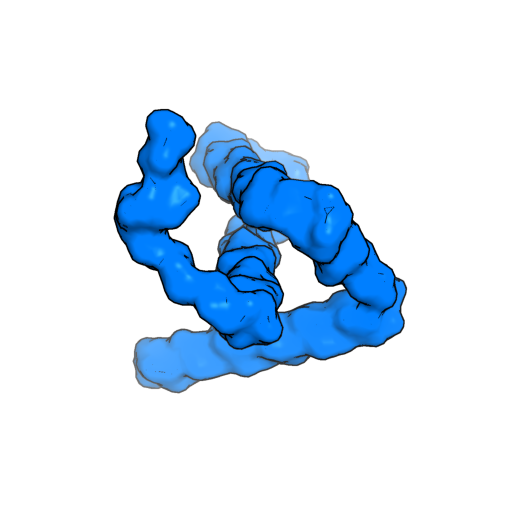.00 93.00 80 MET A CA 1
ATOM 644 C C . MET A 1 80 ? 1.585 -1.677 -8.538 1.00 93.00 80 MET A C 1
ATOM 646 O O . MET A 1 80 ? 1.942 -1.487 -9.695 1.00 93.00 80 MET A O 1
ATOM 650 N N . THR A 1 81 ? 2.453 -1.654 -7.523 1.00 94.19 81 THR A N 1
ATOM 651 C CA . THR A 1 81 ? 3.900 -1.470 -7.727 1.00 94.19 81 THR A CA 1
ATOM 652 C C . THR A 1 81 ? 4.524 -2.674 -8.426 1.00 94.19 81 THR A C 1
ATOM 654 O O . THR A 1 81 ? 5.358 -2.493 -9.305 1.00 94.19 81 THR A O 1
ATOM 657 N N . ILE A 1 82 ? 4.108 -3.892 -8.064 1.00 94.12 82 ILE A N 1
ATOM 658 C CA . ILE A 1 82 ? 4.548 -5.126 -8.731 1.00 94.12 82 ILE A CA 1
ATOM 659 C C . ILE A 1 82 ? 4.101 -5.124 -10.194 1.00 94.12 82 ILE A C 1
ATOM 661 O O . ILE A 1 82 ? 4.929 -5.358 -11.063 1.00 94.12 82 ILE A O 1
ATOM 665 N N . LEU A 1 83 ? 2.837 -4.778 -10.472 1.00 92.00 83 LEU A N 1
ATOM 666 C CA . LEU A 1 83 ? 2.333 -4.668 -11.847 1.00 92.00 83 LEU A CA 1
ATOM 667 C C . LEU A 1 83 ? 3.184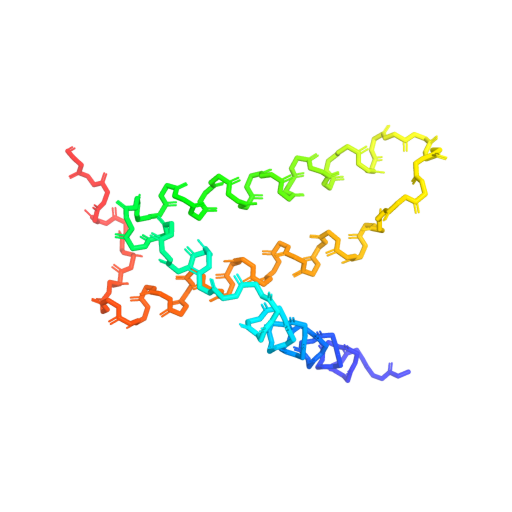 -3.705 -12.681 1.00 92.00 83 LEU A C 1
ATOM 669 O O . LEU A 1 83 ? 3.584 -4.041 -13.790 1.00 92.00 83 LEU A O 1
ATOM 673 N N . TRP A 1 84 ? 3.520 -2.540 -12.123 1.00 91.69 84 TRP A N 1
ATOM 674 C CA . TRP A 1 84 ? 4.378 -1.572 -12.801 1.00 91.69 84 TRP A CA 1
ATOM 675 C C . TRP A 1 84 ? 5.797 -2.113 -13.051 1.00 91.69 84 TRP A C 1
ATOM 677 O O . TRP A 1 84 ? 6.333 -1.941 -14.142 1.00 91.69 84 TRP A O 1
ATOM 687 N N . LEU A 1 85 ? 6.405 -2.796 -12.075 1.00 91.06 85 LEU A N 1
ATOM 688 C CA . LEU A 1 85 ? 7.726 -3.421 -12.230 1.00 91.06 85 LEU A CA 1
ATOM 689 C C . LEU A 1 85 ? 7.726 -4.502 -13.319 1.00 91.06 85 LEU A C 1
ATOM 691 O O . LEU A 1 85 ? 8.605 -4.508 -14.186 1.00 91.06 85 LEU A O 1
ATOM 695 N N . ASP A 1 86 ? 6.712 -5.368 -13.298 1.00 89.06 86 ASP A N 1
ATOM 696 C CA . ASP A 1 86 ? 6.513 -6.427 -14.285 1.00 89.06 86 ASP A CA 1
ATOM 697 C C . ASP A 1 86 ? 6.342 -5.832 -15.696 1.00 89.06 86 ASP A C 1
ATOM 699 O O . ASP A 1 86 ? 6.938 -6.328 -16.654 1.00 89.06 86 ASP A O 1
ATOM 703 N N . GLU A 1 87 ? 5.601 -4.724 -15.830 1.00 88.19 87 GLU A N 1
ATOM 704 C CA . GLU A 1 87 ? 5.431 -3.994 -17.095 1.00 88.19 87 GLU A CA 1
ATOM 705 C C . GLU A 1 87 ? 6.733 -3.371 -17.619 1.00 88.19 87 GLU A C 1
ATOM 707 O O . GLU A 1 87 ? 6.965 -3.365 -18.832 1.00 88.19 87 GLU A O 1
ATOM 712 N N . LYS A 1 88 ? 7.600 -2.849 -16.741 1.00 83.88 88 LYS A N 1
ATOM 713 C CA . LYS A 1 88 ? 8.907 -2.297 -17.147 1.00 83.88 88 LYS A CA 1
ATOM 714 C C . LYS A 1 88 ? 9.955 -3.378 -17.428 1.00 83.88 88 LYS A C 1
ATOM 716 O O . LYS A 1 88 ? 11.022 -3.057 -17.951 1.00 83.88 88 LYS A O 1
ATOM 721 N N . GLY A 1 89 ? 9.674 -4.643 -17.104 1.00 78.94 89 GLY A N 1
ATOM 722 C CA . GLY A 1 89 ? 10.663 -5.721 -17.150 1.00 78.94 89 GLY A CA 1
ATOM 723 C C . GLY A 1 89 ? 11.803 -5.519 -16.146 1.00 78.94 89 GLY A C 1
ATOM 724 O O . GLY A 1 89 ? 12.889 -6.076 -16.321 1.00 78.94 89 GLY A O 1
ATOM 725 N N . GLU A 1 90 ? 11.577 -4.703 -15.114 1.00 68.44 90 GLU A N 1
ATOM 726 C CA . GLU A 1 90 ? 12.548 -4.454 -14.057 1.00 68.44 90 GLU A CA 1
ATOM 727 C C . GLU A 1 90 ? 12.481 -5.598 -13.046 1.00 68.44 90 GLU A C 1
ATOM 729 O O . GLU A 1 90 ? 11.598 -5.657 -12.191 1.00 68.44 90 GLU A O 1
ATOM 734 N N . VAL A 1 91 ? 13.445 -6.517 -13.114 1.00 59.53 91 VAL A N 1
ATOM 735 C CA . VAL A 1 91 ? 13.681 -7.429 -11.995 1.00 59.53 91 VAL A CA 1
ATOM 736 C C . VAL A 1 91 ? 14.425 -6.627 -10.929 1.00 59.53 91 VAL A C 1
ATOM 738 O O . VAL A 1 91 ? 15.553 -6.169 -11.140 1.00 59.53 91 VAL A O 1
ATOM 741 N N . VAL A 1 92 ? 13.768 -6.387 -9.795 1.00 56.44 92 VAL A N 1
ATOM 742 C CA . VAL A 1 92 ? 14.387 -5.702 -8.657 1.00 56.44 92 VAL A CA 1
ATOM 743 C C . VAL A 1 92 ? 15.369 -6.669 -7.996 1.00 56.44 92 VAL A C 1
ATOM 745 O O . VAL A 1 92 ? 15.026 -7.411 -7.079 1.00 56.44 92 VAL A O 1
ATOM 748 N N . ASN A 1 93 ? 16.599 -6.688 -8.501 1.00 52.50 93 ASN A N 1
ATOM 749 C CA . ASN A 1 93 ? 17.710 -7.452 -7.943 1.00 52.50 93 ASN A CA 1
ATOM 750 C C . ASN A 1 93 ? 18.484 -6.533 -6.987 1.00 52.50 93 ASN A C 1
ATOM 752 O O . ASN A 1 93 ? 18.598 -5.335 -7.240 1.00 52.50 93 ASN A O 1
ATOM 756 N N . GLU A 1 94 ? 19.091 -7.074 -5.925 1.00 52.62 94 GLU A N 1
ATOM 757 C CA . GLU A 1 94 ? 19.941 -6.290 -5.004 1.00 52.62 94 GLU A CA 1
ATOM 758 C C . GLU A 1 94 ? 21.092 -5.536 -5.711 1.00 52.62 94 GLU A C 1
ATOM 760 O O . GLU A 1 94 ? 21.611 -4.554 -5.178 1.00 52.62 94 GLU A O 1
ATOM 765 N N . GLU A 1 95 ? 21.485 -5.950 -6.920 1.00 50.84 95 GLU A N 1
ATOM 766 C CA . GLU A 1 95 ? 22.527 -5.292 -7.722 1.00 50.84 95 GLU A CA 1
ATOM 767 C C . GLU A 1 95 ? 22.071 -3.978 -8.376 1.00 50.84 95 GLU A C 1
ATOM 769 O O . GLU A 1 95 ? 22.907 -3.108 -8.619 1.00 50.84 95 GLU A O 1
ATOM 774 N N . SER A 1 96 ? 20.767 -3.777 -8.591 1.00 48.53 96 SER A N 1
ATOM 775 C CA . SER A 1 96 ? 20.221 -2.599 -9.286 1.00 48.53 96 SER A CA 1
ATOM 776 C C . SER A 1 96 ? 20.309 -1.301 -8.463 1.00 48.53 96 SER A C 1
ATOM 778 O O . SER A 1 96 ? 20.113 -0.216 -9.006 1.00 48.53 96 SER A O 1
ATOM 780 N N . TYR A 1 97 ? 20.614 -1.394 -7.160 1.00 45.78 97 TYR A N 1
ATOM 781 C CA . TYR A 1 97 ? 20.667 -0.260 -6.221 1.00 45.78 97 TYR A CA 1
ATOM 782 C C . TYR A 1 97 ? 22.072 0.173 -5.798 1.00 45.78 97 TYR A C 1
ATOM 784 O O . TYR A 1 97 ? 22.211 1.063 -4.954 1.00 45.78 97 TYR A O 1
ATOM 792 N N . ARG A 1 98 ? 23.130 -0.424 -6.352 1.00 36.91 98 ARG A N 1
ATOM 793 C CA . ARG A 1 98 ? 24.493 0.058 -6.099 1.00 36.91 98 ARG A CA 1
ATOM 794 C C . ARG A 1 98 ? 24.817 1.198 -7.064 1.00 36.91 98 ARG A C 1
ATOM 796 O O . ARG A 1 98 ? 25.309 0.956 -8.162 1.00 36.91 98 ARG A O 1
ATO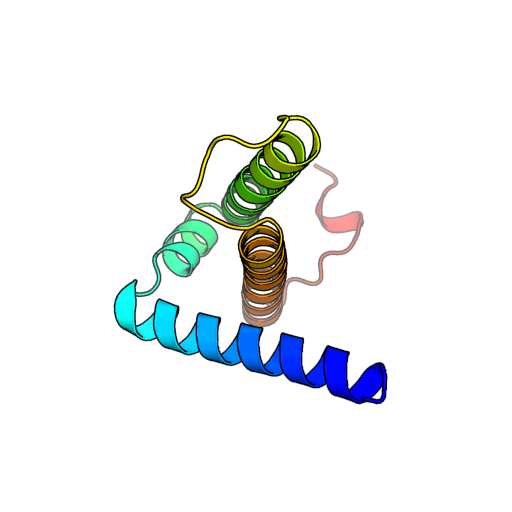M 803 N N . LEU A 1 99 ? 24.494 2.422 -6.636 1.00 41.31 99 LEU A N 1
ATOM 804 C CA . LEU A 1 99 ? 25.150 3.644 -7.117 1.00 41.31 99 LEU A CA 1
ATOM 805 C C . LEU A 1 99 ? 26.643 3.618 -6.766 1.00 41.31 99 LEU A C 1
ATOM 807 O O . LEU A 1 99 ? 26.970 3.165 -5.642 1.00 41.31 99 LEU A O 1
#

Organism: NCBI:txid1376

Mean predicted aligned error: 7.24 Å

Sequence (99 aa):
MDRNMQFRSITDEMANLYDRKNSDYGNSFDRSIDQFGLVASAVRLGDKYNRFSQLINANQQVKDESIRDTLIDLANYAVMTILWLDEKGEVVNEESYRL

Solvent-accessible surface area (backbone atoms only — not comparable to full-atom values): 5867 Å² total; per-residue (Å²): 131,59,69,69,59,54,52,50,54,50,54,51,49,47,50,55,50,49,56,50,45,50,72,75,55,59,59,58,63,59,55,40,32,73,74,52,38,69,58,43,48,52,51,56,45,46,54,31,51,53,48,46,56,47,62,77,70,45,90,77,85,74,88,87,70,54,70,65,58,38,52,49,51,36,51,50,54,51,51,55,48,49,54,52,30,63,73,70,67,54,76,91,48,88,73,82,72,71,127